Protein AF-I9TE14-F1 (afdb_monomer)

Mean predicted aligned error: 3.77 Å

Structure (mmCIF, N/CA/C/O backbone):
data_AF-I9TE14-F1
#
_entry.id   AF-I9TE14-F1
#
loop_
_atom_site.group_PDB
_atom_site.id
_atom_site.type_symbol
_atom_site.label_atom_id
_atom_site.label_alt_id
_atom_site.label_comp_id
_atom_site.label_asym_id
_atom_site.label_entity_id
_atom_site.label_seq_id
_atom_site.pdbx_PDB_ins_code
_atom_site.Cartn_x
_atom_site.Cartn_y
_atom_site.Cartn_z
_atom_site.occupancy
_atom_site.B_iso_or_equiv
_atom_site.auth_seq_id
_atom_site.auth_comp_id
_atom_site.auth_asym_id
_atom_site.auth_atom_id
_atom_site.pdbx_PDB_model_num
ATOM 1 N N . MET A 1 1 ? -6.608 -4.54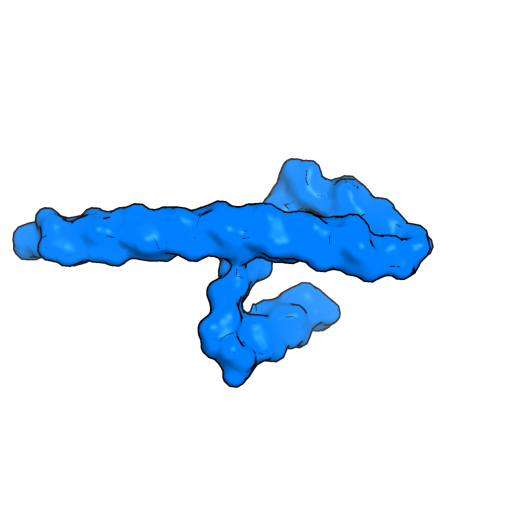1 -12.873 1.00 80.38 1 MET A N 1
ATOM 2 C CA . MET A 1 1 ? -6.643 -5.743 -12.010 1.00 80.38 1 MET A CA 1
ATOM 3 C C . MET A 1 1 ? -5.654 -5.687 -10.845 1.00 80.38 1 MET A C 1
ATOM 5 O O . MET A 1 1 ? -6.107 -5.832 -9.723 1.00 80.38 1 MET A O 1
ATOM 9 N N . GLY A 1 2 ? -4.358 -5.398 -11.044 1.00 88.44 2 GLY A N 1
ATOM 10 C CA . GLY A 1 2 ? -3.348 -5.466 -9.963 1.00 88.44 2 GLY A CA 1
ATOM 11 C C . GLY A 1 2 ? -3.668 -4.703 -8.663 1.00 88.44 2 GLY A C 1
ATOM 12 O O . GLY A 1 2 ? -3.601 -5.282 -7.587 1.00 88.44 2 GLY A O 1
ATOM 13 N N . ARG A 1 3 ? -4.102 -3.436 -8.738 1.00 90.19 3 ARG A N 1
ATOM 14 C CA . ARG A 1 3 ? -4.448 -2.646 -7.533 1.00 90.19 3 ARG A CA 1
ATOM 15 C C . ARG A 1 3 ? -5.622 -3.223 -6.736 1.00 90.19 3 ARG A C 1
ATOM 17 O O . ARG A 1 3 ? -5.638 -3.112 -5.519 1.00 90.19 3 ARG A O 1
ATOM 24 N N . MET A 1 4 ? -6.575 -3.856 -7.420 1.00 92.75 4 MET A N 1
ATOM 25 C CA . MET A 1 4 ? -7.709 -4.515 -6.772 1.00 92.75 4 MET A CA 1
ATOM 26 C C . MET A 1 4 ? -7.247 -5.742 -5.981 1.00 92.75 4 MET A C 1
ATOM 28 O O . MET A 1 4 ? -7.700 -5.958 -4.867 1.00 92.75 4 MET A O 1
ATOM 32 N N . LEU A 1 5 ? -6.298 -6.511 -6.523 1.00 94.31 5 LEU A N 1
ATOM 33 C CA . LEU A 1 5 ? -5.714 -7.658 -5.821 1.00 94.31 5 LEU A CA 1
ATOM 34 C C . LEU A 1 5 ? -4.931 -7.227 -4.578 1.00 94.31 5 LEU A C 1
ATOM 36 O O . LEU A 1 5 ? -5.056 -7.860 -3.537 1.00 94.31 5 LEU A O 1
ATOM 40 N N . ILE A 1 6 ? -4.185 -6.120 -4.662 1.00 92.31 6 ILE A N 1
ATOM 41 C CA . ILE A 1 6 ? -3.519 -5.523 -3.493 1.00 92.31 6 ILE A CA 1
ATOM 42 C C . ILE A 1 6 ? -4.560 -5.152 -2.433 1.00 92.31 6 ILE A C 1
ATOM 44 O O . ILE A 1 6 ? -4.399 -5.499 -1.270 1.00 92.31 6 ILE A O 1
ATOM 48 N N . PHE A 1 7 ? -5.650 -4.499 -2.838 1.00 93.12 7 PHE A N 1
ATOM 49 C CA . PHE A 1 7 ? -6.725 -4.111 -1.929 1.00 93.12 7 PHE A CA 1
ATOM 50 C C . PHE A 1 7 ? -7.357 -5.321 -1.222 1.00 93.12 7 PHE A C 1
ATOM 52 O O . PHE A 1 7 ? -7.485 -5.313 0.000 1.00 93.12 7 PHE A O 1
ATOM 59 N N . TYR A 1 8 ? -7.694 -6.379 -1.968 1.00 94.69 8 TYR A N 1
ATOM 60 C CA . TYR A 1 8 ? -8.230 -7.617 -1.393 1.00 94.69 8 TYR A CA 1
ATOM 61 C C . TYR A 1 8 ? -7.240 -8.292 -0.442 1.00 94.69 8 TYR A C 1
ATOM 63 O O . TYR A 1 8 ? -7.609 -8.603 0.685 1.00 94.69 8 TYR A O 1
ATOM 71 N N . SER A 1 9 ? -5.978 -8.446 -0.849 1.00 94.62 9 SER A N 1
ATOM 72 C CA . SER A 1 9 ? -4.947 -9.074 -0.015 1.00 94.62 9 SER A CA 1
ATOM 73 C C . SER A 1 9 ? -4.708 -8.315 1.292 1.00 94.62 9 SER A C 1
ATOM 75 O O . SER A 1 9 ? -4.442 -8.933 2.318 1.00 94.62 9 SER A O 1
ATOM 77 N N . VAL A 1 10 ? -4.775 -6.981 1.265 1.00 94.81 10 VAL A N 1
ATOM 78 C CA . VAL A 1 10 ? -4.631 -6.139 2.460 1.00 94.81 10 VAL A CA 1
ATOM 79 C C . VAL A 1 10 ? -5.799 -6.377 3.420 1.00 94.81 10 VAL A C 1
ATOM 81 O O . VAL A 1 10 ? -5.577 -6.576 4.613 1.00 94.81 10 VAL A O 1
ATOM 84 N N . LEU A 1 11 ? -7.029 -6.444 2.902 1.00 94.25 11 LEU A N 1
ATOM 85 C CA . LEU A 1 11 ? -8.210 -6.755 3.710 1.00 94.25 11 LEU A CA 1
ATOM 86 C C . LEU A 1 11 ? -8.166 -8.167 4.307 1.00 94.25 11 LEU A C 1
ATOM 88 O O . LEU A 1 11 ? -8.455 -8.324 5.490 1.00 94.25 11 LEU A O 1
ATOM 92 N N . GLU A 1 12 ? -7.770 -9.178 3.530 1.00 97.19 12 GLU A N 1
ATOM 93 C CA . GLU A 1 12 ? -7.628 -10.563 4.011 1.00 97.19 12 GLU A CA 1
ATOM 94 C C . GLU A 1 12 ? -6.627 -10.684 5.170 1.00 97.19 12 GLU A C 1
ATOM 96 O O . GLU A 1 12 ? -6.782 -11.533 6.045 1.00 97.19 12 GLU A O 1
ATOM 101 N N . GLN A 1 13 ? -5.624 -9.806 5.211 1.00 95.81 13 GLN A N 1
ATOM 102 C CA . GLN A 1 13 ? -4.609 -9.763 6.264 1.00 95.81 13 GLN A CA 1
ATOM 103 C C . GLN A 1 13 ? -4.991 -8.857 7.446 1.00 95.81 13 GLN A C 1
ATOM 105 O O . GLN A 1 13 ? -4.160 -8.616 8.320 1.00 95.81 13 GLN A O 1
ATOM 110 N N . ASN A 1 14 ? -6.232 -8.359 7.505 1.00 93.88 14 ASN A N 1
ATOM 111 C CA . ASN A 1 14 ? -6.702 -7.391 8.508 1.00 93.88 14 ASN A CA 1
ATOM 112 C C . ASN A 1 14 ? -5.871 -6.095 8.550 1.00 93.88 14 ASN A C 1
ATOM 114 O O . ASN A 1 14 ? -5.755 -5.445 9.591 1.00 93.88 14 ASN A O 1
ATOM 118 N N . LEU A 1 15 ? -5.284 -5.714 7.418 1.00 92.88 15 LEU A N 1
ATOM 119 C CA . LEU A 1 15 ? -4.548 -4.469 7.265 1.00 92.88 15 LEU A CA 1
ATOM 120 C C . LEU A 1 15 ? -5.473 -3.372 6.721 1.00 92.88 15 LEU A C 1
ATOM 122 O O . LEU A 1 15 ? -6.500 -3.636 6.093 1.00 92.88 15 LEU A O 1
ATOM 126 N N . ILE A 1 16 ? -5.102 -2.112 6.952 1.00 94.12 16 ILE A N 1
ATOM 127 C CA . ILE A 1 16 ? -5.887 -0.971 6.474 1.00 94.12 16 ILE A CA 1
ATOM 128 C C . ILE A 1 16 ? -5.706 -0.831 4.956 1.00 94.12 16 ILE A C 1
ATOM 130 O O . ILE A 1 16 ? -4.574 -0.665 4.495 1.00 94.12 16 ILE A O 1
ATOM 134 N N . PRO A 1 17 ? -6.775 -0.882 4.148 1.00 94.25 17 PRO A N 1
ATOM 135 C CA . PRO A 1 17 ? -6.661 -0.628 2.721 1.00 94.25 17 PRO A CA 1
ATOM 136 C C . PRO A 1 17 ? -6.207 0.809 2.467 1.00 94.25 17 PRO A C 1
ATOM 138 O O . PRO A 1 17 ? -6.631 1.738 3.151 1.00 94.25 17 PRO A O 1
ATOM 141 N N . PHE A 1 18 ? -5.377 0.991 1.445 1.00 93.75 18 PHE A N 1
ATOM 142 C CA . PHE A 1 18 ? -4.896 2.303 1.033 1.00 93.75 18 PHE A CA 1
ATOM 143 C C . PHE A 1 18 ? -5.166 2.553 -0.447 1.00 93.75 18 PHE A C 1
ATOM 145 O O . PHE A 1 18 ? -5.317 1.626 -1.249 1.00 93.75 18 PHE A O 1
ATOM 152 N N . VAL A 1 19 ? -5.224 3.831 -0.813 1.00 90.38 19 VAL A N 1
ATOM 153 C CA . VAL A 1 19 ? -5.458 4.276 -2.186 1.00 90.38 19 VAL A CA 1
ATOM 154 C C . VAL A 1 19 ? -4.257 5.092 -2.648 1.00 90.38 19 VAL A C 1
ATOM 156 O O . VAL A 1 19 ? -3.753 5.943 -1.922 1.00 90.38 19 VAL A O 1
ATOM 159 N N . ILE A 1 20 ? -3.799 4.834 -3.874 1.00 91.25 20 ILE A N 1
ATOM 160 C CA . ILE A 1 20 ? -2.823 5.698 -4.545 1.00 91.25 20 ILE A CA 1
ATOM 161 C C . ILE A 1 20 ? -3.575 6.918 -5.072 1.00 91.25 20 ILE A C 1
ATOM 163 O O . ILE A 1 20 ? -4.402 6.785 -5.982 1.00 91.25 20 ILE A O 1
ATOM 167 N N . THR A 1 21 ? -3.311 8.089 -4.497 1.00 90.81 21 THR A N 1
ATOM 168 C CA . THR A 1 21 ? -3.986 9.331 -4.892 1.00 90.81 21 THR A CA 1
ATOM 169 C C . THR A 1 21 ? -3.484 9.841 -6.247 1.00 90.81 21 THR A C 1
ATOM 171 O O . THR A 1 21 ? -2.531 9.312 -6.830 1.00 90.81 21 THR A O 1
ATOM 174 N N . LYS A 1 22 ? -4.133 10.878 -6.790 1.00 92.44 22 LYS A N 1
ATOM 175 C CA . LYS A 1 22 ? -3.720 11.476 -8.071 1.00 92.44 22 LYS A CA 1
ATOM 176 C C . LYS A 1 22 ? -2.321 12.082 -7.977 1.00 92.44 22 LYS A C 1
ATOM 178 O O . LYS A 1 22 ? -1.533 11.927 -8.903 1.00 92.44 22 LYS A O 1
ATOM 183 N N . GLU A 1 23 ? -2.013 12.697 -6.844 1.00 93.81 23 GLU A N 1
ATOM 184 C CA . GLU A 1 23 ? -0.741 13.351 -6.532 1.00 93.81 23 GLU A CA 1
ATOM 185 C C . GLU A 1 23 ? 0.401 12.327 -6.447 1.00 93.81 23 GLU A C 1
ATOM 187 O O . GLU A 1 23 ? 1.539 12.615 -6.798 1.00 93.81 23 GLU A O 1
ATOM 192 N N . GLN A 1 24 ? 0.085 11.094 -6.048 1.00 94.00 24 GLN A N 1
ATOM 193 C CA . GLN A 1 24 ? 1.041 9.992 -5.927 1.00 94.00 24 GLN A CA 1
ATOM 194 C C . GLN A 1 24 ? 1.237 9.203 -7.231 1.00 94.00 24 GLN A C 1
ATOM 196 O O . GLN A 1 24 ? 2.100 8.323 -7.296 1.00 94.00 24 GLN A O 1
ATOM 201 N N . LYS A 1 25 ? 0.446 9.483 -8.277 1.00 94.44 25 LYS A N 1
ATOM 202 C CA . LYS A 1 25 ? 0.406 8.685 -9.513 1.00 94.44 25 LYS A CA 1
ATOM 203 C C . LYS A 1 25 ? 1.778 8.548 -10.171 1.00 94.44 25 LYS A C 1
ATOM 205 O O . LYS A 1 25 ? 2.142 7.441 -10.558 1.00 94.44 25 LYS A O 1
ATOM 210 N N . GLU A 1 26 ? 2.512 9.647 -10.322 1.00 96.94 26 GLU A N 1
ATOM 211 C CA . GLU A 1 26 ? 3.807 9.640 -11.014 1.00 96.94 26 GLU A CA 1
ATOM 212 C C . GLU A 1 26 ? 4.853 8.833 -10.247 1.00 96.94 26 GLU A C 1
ATOM 214 O O . GLU A 1 26 ? 5.519 7.977 -10.826 1.00 96.94 26 GLU A O 1
ATOM 219 N N . ALA A 1 27 ? 4.938 9.038 -8.930 1.00 95.81 27 ALA A N 1
ATOM 220 C CA . ALA A 1 27 ? 5.843 8.289 -8.066 1.00 95.81 27 ALA A CA 1
ATOM 221 C C . ALA A 1 27 ? 5.519 6.785 -8.074 1.00 95.81 27 ALA A C 1
ATOM 223 O O . ALA A 1 27 ? 6.425 5.958 -8.169 1.00 95.81 27 ALA A O 1
ATOM 224 N N . TYR A 1 28 ? 4.231 6.430 -8.056 1.00 95.56 28 TYR A N 1
ATOM 225 C CA . TYR A 1 28 ? 3.778 5.044 -8.154 1.00 95.56 28 TYR A CA 1
ATOM 226 C C . TYR A 1 28 ? 4.172 4.393 -9.486 1.00 95.56 28 TYR A C 1
ATOM 228 O O . TYR A 1 28 ? 4.716 3.291 -9.483 1.00 95.56 28 TYR A O 1
ATOM 236 N N . ILE A 1 29 ? 3.929 5.067 -10.618 1.00 96.62 29 ILE A N 1
ATOM 237 C CA . ILE A 1 29 ? 4.298 4.547 -11.945 1.00 96.62 29 ILE A CA 1
ATOM 238 C C . ILE A 1 29 ? 5.815 4.376 -12.039 1.00 96.62 29 ILE A C 1
ATOM 240 O O . ILE A 1 29 ? 6.280 3.295 -12.377 1.00 96.62 29 ILE A O 1
ATOM 244 N N . LYS A 1 30 ? 6.592 5.386 -11.632 1.00 97.94 30 LYS A N 1
ATOM 245 C CA . LYS A 1 30 ? 8.057 5.317 -11.646 1.00 97.94 30 LYS A CA 1
ATOM 246 C C . LYS A 1 30 ? 8.590 4.15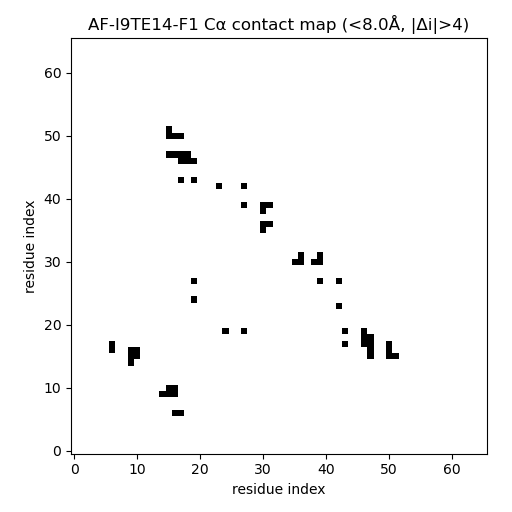0 -10.815 1.00 97.94 30 LYS A C 1
ATOM 248 O O . LYS A 1 30 ? 9.519 3.467 -11.239 1.00 97.94 30 LYS A O 1
ATOM 253 N N . ALA A 1 31 ? 8.024 3.918 -9.634 1.00 97.00 31 ALA A N 1
ATOM 254 C CA . ALA A 1 31 ? 8.450 2.825 -8.770 1.00 97.00 31 ALA A CA 1
ATOM 255 C C . ALA A 1 31 ? 8.127 1.446 -9.378 1.00 97.00 31 ALA A C 1
ATOM 257 O O . ALA A 1 31 ? 8.933 0.527 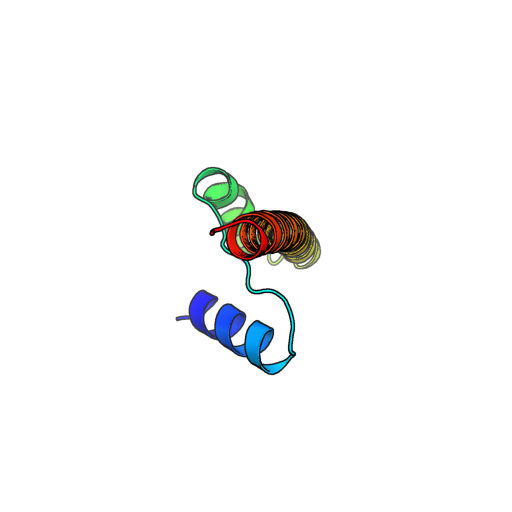-9.249 1.00 97.00 31 ALA A O 1
ATOM 258 N N . LEU A 1 32 ? 7.004 1.313 -10.096 1.00 95.56 32 LEU A N 1
ATOM 259 C CA . LEU A 1 32 ? 6.688 0.102 -10.859 1.00 95.56 32 LEU A CA 1
ATOM 260 C C . LEU A 1 32 ? 7.639 -0.101 -12.043 1.00 95.56 32 LEU A C 1
ATOM 262 O O . LEU A 1 32 ? 8.202 -1.184 -12.173 1.00 95.56 32 LEU A O 1
ATOM 266 N N . ASP A 1 33 ? 7.839 0.932 -12.865 1.00 98.06 33 ASP A N 1
ATOM 267 C CA . ASP A 1 33 ? 8.670 0.870 -14.077 1.00 98.06 33 ASP A CA 1
ATOM 268 C C . ASP A 1 33 ? 10.132 0.540 -13.753 1.00 98.06 33 ASP A C 1
ATOM 270 O O . ASP A 1 33 ? 10.817 -0.137 -14.514 1.00 98.06 33 ASP A O 1
ATOM 274 N N . THR A 1 34 ? 10.612 1.007 -12.599 1.00 98.00 34 THR A N 1
ATOM 275 C CA . THR A 1 34 ? 11.976 0.748 -12.113 1.00 98.00 34 THR A CA 1
ATOM 276 C C . THR A 1 34 ? 12.087 -0.500 -11.240 1.00 98.00 34 THR A C 1
ATOM 278 O O . THR A 1 34 ? 13.167 -0.775 -10.721 1.00 98.00 34 THR A O 1
ATOM 281 N N . HIS A 1 35 ? 10.991 -1.244 -11.045 1.00 97.19 35 HIS A N 1
ATOM 282 C CA . HIS A 1 35 ? 10.912 -2.382 -10.124 1.00 97.19 35 HIS A CA 1
ATOM 283 C C . HIS A 1 35 ? 11.433 -2.064 -8.709 1.00 97.19 35 HIS A C 1
ATOM 285 O O . HIS A 1 35 ? 11.950 -2.930 -8.003 1.00 97.19 35 HIS A O 1
ATOM 291 N N . ASN A 1 36 ? 11.295 -0.810 -8.276 1.00 97.75 36 ASN A N 1
ATOM 292 C CA . ASN A 1 36 ? 11.785 -0.345 -6.989 1.00 97.75 36 ASN A CA 1
ATOM 293 C C . ASN A 1 36 ? 10.758 -0.661 -5.895 1.00 97.75 36 ASN A C 1
ATOM 295 O O . ASN A 1 36 ? 9.863 0.133 -5.587 1.00 97.75 36 ASN A O 1
ATOM 299 N N . THR A 1 37 ? 10.898 -1.846 -5.306 1.00 95.94 37 THR A N 1
ATOM 300 C CA . THR A 1 37 ? 10.012 -2.353 -4.251 1.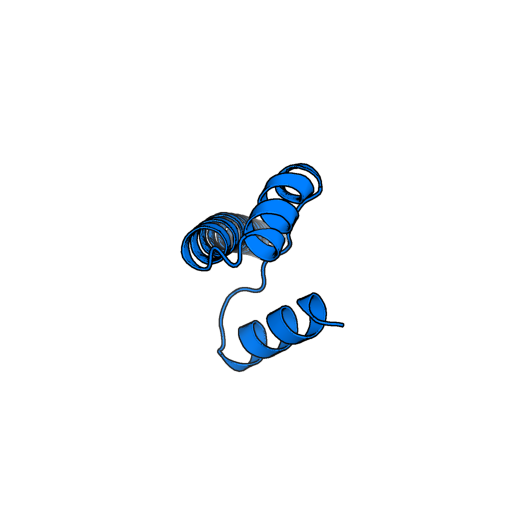00 95.94 37 THR A CA 1
ATOM 301 C C . THR A 1 37 ? 10.024 -1.485 -3.000 1.00 95.94 37 THR A C 1
ATOM 303 O O . THR A 1 37 ? 8.978 -1.307 -2.384 1.00 95.94 37 THR A O 1
ATOM 306 N N . GLU A 1 38 ? 11.169 -0.898 -2.653 1.00 97.69 38 GLU A N 1
ATOM 307 C 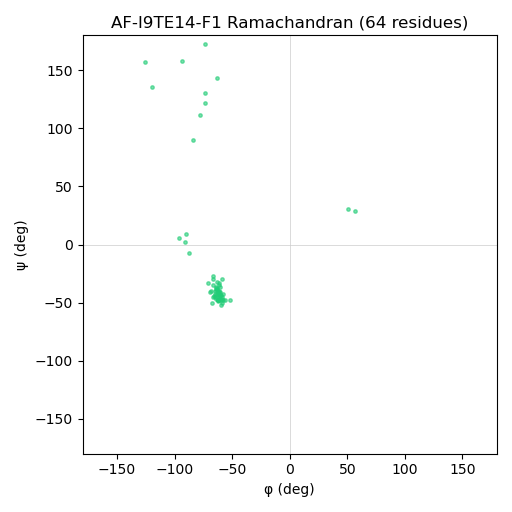CA . GLU A 1 38 ? 11.288 -0.017 -1.489 1.00 97.69 38 GLU A CA 1
ATOM 308 C C . GLU A 1 38 ? 10.452 1.253 -1.675 1.00 97.69 38 GLU A C 1
ATOM 310 O O . GLU A 1 38 ? 9.675 1.633 -0.804 1.00 97.69 38 GLU A O 1
ATOM 315 N N . SER A 1 39 ? 10.526 1.873 -2.854 1.00 96.31 39 SER A N 1
ATOM 316 C CA . SER A 1 39 ? 9.725 3.064 -3.163 1.00 96.31 39 SER A CA 1
ATOM 317 C C . SER A 1 39 ? 8.225 2.766 -3.149 1.00 96.31 39 SER A C 1
ATOM 319 O O . SER A 1 39 ? 7.444 3.584 -2.665 1.00 96.31 39 SER A O 1
ATOM 321 N N . LEU A 1 40 ? 7.814 1.589 -3.638 1.00 94.50 40 LEU A N 1
ATOM 322 C CA . LEU A 1 40 ? 6.421 1.138 -3.560 1.00 94.50 40 LEU A CA 1
ATOM 323 C C . LEU A 1 40 ? 5.972 0.919 -2.114 1.00 94.50 40 LEU A C 1
ATOM 325 O O . LEU A 1 40 ? 4.867 1.329 -1.758 1.00 94.50 40 LEU A O 1
ATOM 329 N N . TYR A 1 41 ? 6.820 0.301 -1.289 1.00 94.81 41 TYR A N 1
ATOM 330 C CA . TYR A 1 41 ? 6.542 0.070 0.125 1.00 94.81 41 TYR A CA 1
ATOM 331 C C . TYR A 1 41 ? 6.366 1.387 0.886 1.00 94.81 41 TYR A C 1
ATOM 333 O O . TYR A 1 41 ? 5.364 1.559 1.578 1.00 94.81 41 TYR A O 1
ATOM 341 N N . GLN A 1 42 ? 7.276 2.348 0.706 1.00 96.06 42 GLN A N 1
ATOM 342 C CA . GLN A 1 42 ? 7.177 3.653 1.366 1.00 96.06 42 GLN A CA 1
ATOM 343 C C . GLN A 1 42 ? 5.917 4.417 0.936 1.00 96.06 42 GLN A C 1
ATOM 345 O O . GLN A 1 42 ? 5.220 4.979 1.782 1.00 96.06 42 GLN A O 1
ATOM 350 N N . LEU A 1 43 ? 5.567 4.381 -0.357 1.00 94.75 43 LEU A N 1
ATOM 351 C CA . LEU A 1 43 ? 4.312 4.952 -0.861 1.00 94.75 43 LEU A CA 1
ATOM 352 C C . LEU A 1 43 ? 3.087 4.323 -0.190 1.00 94.75 43 LEU A C 1
ATOM 354 O O . LEU A 1 43 ? 2.216 5.038 0.301 1.00 94.75 43 LEU A O 1
ATOM 358 N N . ALA A 1 44 ? 3.034 2.990 -0.157 1.00 93.38 44 ALA A N 1
ATOM 359 C CA . ALA A 1 44 ? 1.939 2.244 0.450 1.00 93.38 44 ALA A CA 1
ATOM 360 C C . ALA A 1 44 ? 1.795 2.559 1.943 1.00 93.38 44 ALA A C 1
ATOM 362 O O . ALA A 1 44 ? 0.685 2.810 2.409 1.00 93.38 44 ALA A O 1
ATOM 363 N N . LYS A 1 45 ? 2.915 2.600 2.671 1.00 94.31 45 LYS A N 1
ATOM 364 C CA . LYS A 1 45 ? 2.953 2.888 4.105 1.00 94.31 45 LYS A CA 1
ATOM 365 C C . LYS A 1 45 ? 2.373 4.266 4.423 1.00 94.31 45 LYS A C 1
ATOM 367 O O . LYS A 1 45 ? 1.452 4.359 5.228 1.00 94.31 45 LYS A O 1
ATOM 372 N N . VAL A 1 46 ? 2.847 5.315 3.748 1.00 94.56 46 VAL A N 1
ATOM 373 C CA . VAL A 1 46 ? 2.354 6.687 3.968 1.00 94.56 46 VAL A CA 1
ATOM 374 C C . VAL A 1 46 ? 0.862 6.792 3.644 1.00 94.56 46 VAL A C 1
ATOM 376 O O . VAL A 1 46 ? 0.096 7.378 4.411 1.00 94.56 46 VAL A O 1
ATOM 379 N N . SER A 1 47 ? 0.416 6.186 2.538 1.00 94.62 47 SER A N 1
ATOM 380 C CA . SER A 1 47 ? -1.008 6.171 2.187 1.00 94.62 47 SER A CA 1
ATOM 381 C C . SER A 1 47 ? -1.853 5.404 3.207 1.00 94.62 47 SER A C 1
ATOM 383 O O . SER A 1 47 ? -2.972 5.814 3.508 1.00 94.62 47 SER A O 1
ATOM 385 N N . GLN A 1 48 ? -1.336 4.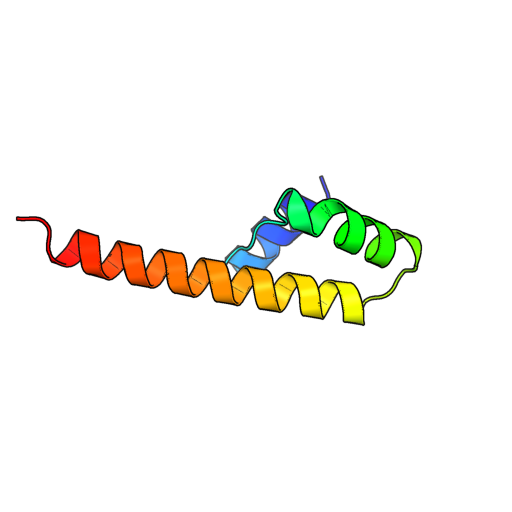312 3.770 1.00 94.62 48 GLN A N 1
ATOM 386 C CA . GLN A 1 48 ? -2.031 3.529 4.789 1.00 94.62 48 GLN A CA 1
ATOM 387 C C . GLN A 1 48 ? -2.155 4.286 6.119 1.00 94.62 48 GLN A C 1
ATOM 389 O O . GLN A 1 48 ? -3.223 4.270 6.731 1.00 94.62 48 GLN A O 1
ATOM 394 N N . GLU A 1 49 ? -1.105 4.991 6.547 1.00 94.69 49 GLU A N 1
ATOM 395 C CA . GLU A 1 49 ? -1.121 5.843 7.746 1.00 94.69 49 GLU A CA 1
ATOM 396 C C . GLU A 1 49 ? -2.146 6.983 7.619 1.00 94.69 49 GLU A C 1
ATOM 398 O O . GLU A 1 49 ? -2.886 7.284 8.566 1.00 94.69 49 GLU A O 1
ATOM 403 N N . PHE A 1 50 ? -2.250 7.575 6.426 1.00 94.50 50 PHE A N 1
ATOM 404 C CA . PHE A 1 50 ? -3.263 8.582 6.126 1.00 94.50 50 PHE A CA 1
ATOM 405 C C . PHE A 1 50 ? -4.686 8.015 6.236 1.00 94.50 50 PHE A C 1
ATOM 407 O O . PHE A 1 50 ? -5.538 8.595 6.915 1.00 94.50 50 PHE A O 1
ATOM 414 N N . GLU A 1 51 ? -4.949 6.862 5.617 1.00 95.12 51 GLU A N 1
ATOM 415 C CA . GLU A 1 51 ? -6.265 6.216 5.667 1.00 95.12 51 GLU A CA 1
ATOM 416 C C . GLU A 1 51 ? -6.647 5.782 7.086 1.00 95.12 51 GLU A C 1
ATOM 418 O O . GLU A 1 51 ? -7.789 5.985 7.503 1.00 95.12 51 GLU A O 1
ATOM 423 N N . LEU A 1 52 ? -5.693 5.271 7.869 1.00 94.75 52 LEU A N 1
ATOM 424 C CA . LEU A 1 52 ? -5.906 4.951 9.280 1.00 94.75 52 LEU A CA 1
ATOM 425 C C . LEU A 1 52 ? -6.348 6.190 10.068 1.00 94.75 52 LEU A C 1
ATOM 427 O O . LEU A 1 52 ? -7.351 6.142 10.782 1.00 94.75 52 LEU A O 1
ATOM 431 N N . THR A 1 53 ? -5.646 7.310 9.888 1.00 95.31 53 THR A N 1
ATOM 432 C CA . THR A 1 53 ? -5.981 8.585 10.539 1.00 95.31 53 THR A CA 1
ATOM 433 C C . THR A 1 53 ? -7.379 9.058 10.134 1.00 95.31 53 THR A C 1
ATOM 435 O O . THR A 1 53 ? -8.184 9.456 10.981 1.00 95.31 53 THR A O 1
ATOM 438 N N . ARG A 1 54 ? -7.719 8.955 8.842 1.00 94.31 54 ARG A N 1
ATOM 439 C CA . ARG A 1 54 ? -9.041 9.311 8.310 1.00 94.31 54 ARG A CA 1
ATOM 440 C C . ARG A 1 54 ? -10.154 8.454 8.922 1.00 94.31 54 ARG A C 1
ATOM 442 O O . ARG A 1 54 ? -11.185 8.996 9.323 1.00 94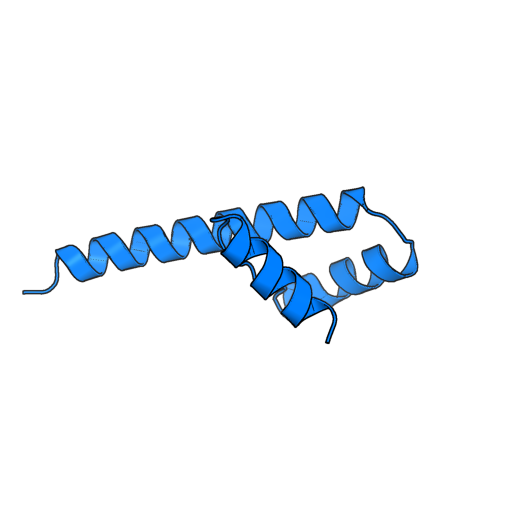.31 54 ARG A O 1
ATOM 449 N N . ILE A 1 55 ? -9.954 7.139 9.016 1.00 93.44 55 ILE A N 1
ATOM 450 C CA . ILE A 1 55 ? -10.916 6.195 9.607 1.00 93.44 55 ILE A CA 1
ATOM 451 C C . ILE A 1 55 ? -11.116 6.492 11.095 1.00 93.44 55 ILE A C 1
ATOM 453 O O . ILE A 1 55 ? -12.255 6.601 11.552 1.00 93.44 55 ILE A O 1
ATOM 457 N N . GLN A 1 56 ? -10.030 6.682 11.847 1.00 93.00 56 GLN A N 1
ATOM 458 C CA . GLN A 1 56 ? -10.095 7.020 13.271 1.00 93.00 56 GLN A CA 1
ATOM 459 C C . GLN A 1 56 ? -10.845 8.337 13.507 1.00 93.00 56 GLN A C 1
ATOM 461 O O . GLN A 1 56 ? -11.719 8.401 14.375 1.00 93.00 56 GLN A O 1
ATOM 466 N N . GLY A 1 57 ? -10.580 9.363 12.691 1.00 93.62 57 GLY A N 1
ATOM 467 C CA . GLY A 1 57 ? -11.318 10.626 12.736 1.00 93.62 57 GLY A CA 1
ATOM 468 C C . GLY A 1 57 ? -12.820 10.438 12.495 1.00 93.62 57 GLY A C 1
ATOM 469 O O . GLY A 1 57 ? -13.643 10.949 13.255 1.00 93.62 57 GLY A O 1
ATOM 470 N N . GLN A 1 58 ? -13.200 9.641 11.491 1.00 91.88 58 GLN A N 1
ATOM 471 C CA . GLN A 1 58 ? -14.608 9.325 11.209 1.00 91.88 58 GLN A CA 1
ATOM 472 C C . GLN A 1 58 ? -15.282 8.538 12.339 1.00 91.88 58 GLN A C 1
ATOM 474 O O . GLN A 1 58 ? -16.446 8.789 12.653 1.00 91.88 58 GLN A O 1
ATOM 479 N N . MET A 1 59 ? -14.566 7.613 12.982 1.00 90.25 59 MET A N 1
ATOM 480 C CA . MET A 1 59 ? -15.084 6.865 14.128 1.00 90.25 59 MET A CA 1
ATOM 481 C C . MET A 1 59 ? -15.422 7.777 15.310 1.00 90.25 59 MET A C 1
ATOM 483 O O . MET A 1 59 ? -16.465 7.591 15.934 1.00 90.25 59 MET A O 1
ATOM 487 N N . ILE A 1 60 ? -14.572 8.762 15.612 1.00 90.19 60 ILE A N 1
ATOM 488 C CA . ILE A 1 60 ? -14.828 9.742 16.680 1.00 90.19 60 ILE A CA 1
ATOM 489 C C . ILE A 1 60 ? -16.083 10.559 16.354 1.00 90.19 60 ILE A C 1
ATOM 491 O O . ILE A 1 60 ? -16.969 10.685 17.195 1.00 90.19 60 ILE A O 1
ATOM 495 N N . LEU A 1 61 ? -16.201 11.050 15.116 1.00 86.69 61 L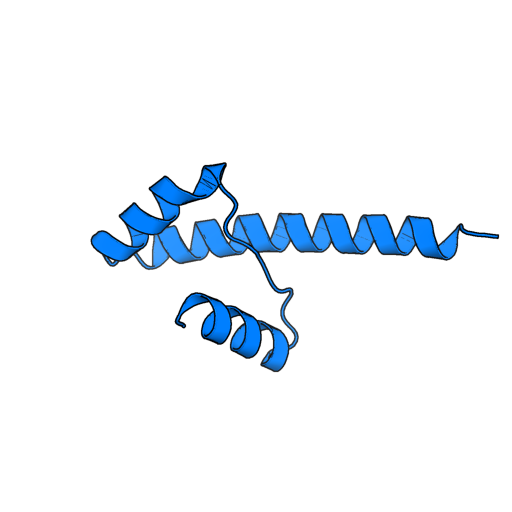EU A N 1
ATOM 496 C CA . LEU A 1 61 ? -17.373 11.811 14.672 1.00 86.69 61 LEU A CA 1
ATOM 497 C C . LEU A 1 61 ? -18.668 10.995 14.759 1.00 86.69 61 LEU A C 1
ATOM 499 O O . LEU A 1 61 ? -19.692 11.517 15.186 1.00 86.69 61 LEU A O 1
ATOM 503 N N . ASN A 1 62 ? -18.630 9.715 14.385 1.00 84.19 62 ASN A N 1
ATOM 504 C CA . ASN A 1 62 ? -19.806 8.848 14.444 1.00 84.19 62 ASN A CA 1
ATOM 505 C C . ASN A 1 62 ? -20.219 8.496 15.878 1.00 84.19 62 ASN A C 1
ATOM 507 O O . ASN A 1 62 ? -21.411 8.371 16.129 1.00 84.19 62 ASN A O 1
ATOM 511 N N . LYS A 1 63 ? -19.274 8.372 16.820 1.00 81.75 63 LYS A N 1
ATOM 512 C CA . LYS A 1 63 ? -19.592 8.178 18.247 1.00 81.75 63 LYS A CA 1
ATOM 513 C C . LYS A 1 63 ? -20.271 9.394 18.879 1.00 81.75 63 LYS A C 1
ATOM 515 O O . LYS A 1 63 ? -21.010 9.235 19.839 1.00 81.75 63 LYS A O 1
ATOM 520 N N . ASN A 1 64 ? -20.010 10.582 18.339 1.00 78.50 64 ASN A N 1
ATOM 521 C CA . ASN A 1 64 ? -20.541 11.849 18.837 1.00 78.50 64 ASN A CA 1
ATOM 522 C C . ASN A 1 64 ? -21.800 12.312 18.081 1.00 78.50 64 ASN A C 1
ATOM 524 O O . ASN A 1 64 ? -22.262 13.431 18.306 1.00 78.50 64 ASN A O 1
ATOM 528 N N . LYS A 1 65 ? -22.339 11.495 17.163 1.00 69.12 65 LYS A N 1
ATOM 529 C CA . LYS A 1 65 ? -23.649 11.761 16.560 1.00 69.12 65 LYS A CA 1
ATOM 530 C C . LYS A 1 65 ? -24.749 11.454 17.590 1.00 69.12 65 LYS A C 1
ATOM 532 O O . LYS A 1 65 ? -24.680 10.379 18.186 1.00 69.12 65 LYS A O 1
ATOM 537 N N . PRO A 1 66 ? -25.705 12.376 17.809 1.00 65.00 66 PRO A N 1
ATOM 538 C CA . PRO A 1 66 ? -26.844 12.153 18.697 1.00 65.00 66 PRO A CA 1
ATOM 539 C C . PRO A 1 66 ? -27.779 11.056 18.180 1.00 65.00 66 PRO A C 1
ATOM 541 O O . PRO A 1 66 ? -27.818 10.837 16.945 1.00 65.00 66 PRO A O 1
#

Radius of gyration: 14.19 Å; Cα contacts (8 Å, |Δi|>4): 31; chains: 1; bounding box: 39×24×33 Å

pLDDT: mean 92.62, std 5.95, range [65.0, 98.06]

Sequence (66 aa):
MGRMLIFYSVLEQNLIPFVITKEQKEAYIKALDTHNTESLYQLAKVSQEFELTRIQGQMILNKNKP

Foldseek 3Di:
DVLVVVQVVCVVVVAQGFDQDPVNVVQCVVCVVVVPVVSVVVSRVVRSVVSVVVVVVVVVVVVPDD

Secondary structure (DSSP, 8-state):
-HHHHHHHHHHHTTPPP----STTHHHHHHHHHTT-HHHHHHHHHHHHHHHHHHHHHHHHHHHT--

Organism: NCBI:txid992050

Solvent-accessible surface area (backbone atoms only — not comparable to full-atom values): 3817 Å² total; per-residue (Å²): 112,70,70,58,52,52,40,51,55,29,48,78,68,76,42,74,59,58,66,85,49,81,90,45,43,63,63,52,50,51,22,59,77,65,67,35,6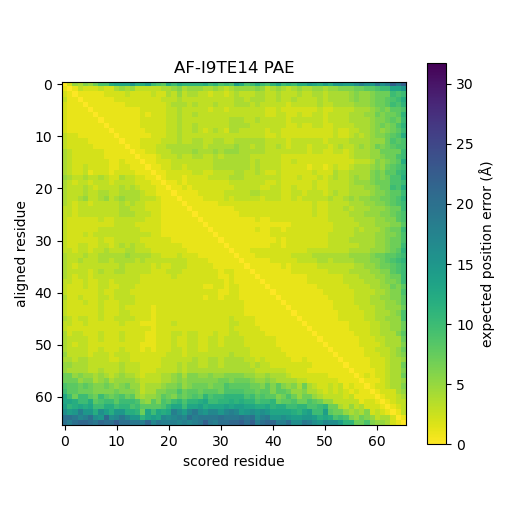2,67,59,47,48,55,52,50,50,56,33,24,55,50,42,51,52,52,52,54,53,50,51,56,56,60,71,68,55,130